Protein AF-A0A9D6QY71-F1 (afdb_monomer_lite)

pLDDT: mean 73.65, std 13.04, range [39.84, 90.12]

Secondary structure (DSSP, 8-state):
-B-TTT--B--HHHHHTSB-TTT--B-------------EEEEETTEEEEESSSSSS-HHHHHHHHHHHTSTT--------HHHHHHHHHHHHTS-HHHHHHHHHHTT-PPPPPP----HHHHHHHHHHHHHHHHHHHHHHHHHH--

Radius of gyration: 31.03 Å; chains: 1; bounding box: 100×36×60 Å

Foldseek 3Di:
DADPPPRDDDDPVCLVVQAHPVPGDGRDRPPPPPDPQQWDWDQDPVGIDIDSHLVPDDPVVSVVVVCCCPPPVPPDDDDDDPVRVVVVLVVLVPDDPVSSVVVCVVVVDPPPPPPPPPPPVVVVVVVVVVVVVVVVVVVVVVVVVVD

Structure (mmCIF, N/CA/C/O backbone):
data_AF-A0A9D6QY71-F1
#
_entry.id   AF-A0A9D6QY71-F1
#
loop_
_atom_site.group_PDB
_atom_site.id
_atom_site.type_symbol
_atom_site.label_atom_id
_atom_site.label_alt_id
_atom_site.label_comp_id
_atom_site.label_asym_id
_atom_site.label_entity_id
_atom_site.label_seq_id
_atom_site.pdbx_PDB_ins_code
_atom_site.Cartn_x
_atom_site.Cartn_y
_atom_site.Cartn_z
_atom_site.occupancy
_atom_site.B_iso_or_equiv
_atom_site.auth_seq_id
_atom_site.auth_comp_id
_atom_site.auth_asym_id
_atom_site.auth_atom_id
_atom_site.pdbx_PDB_model_num
ATOM 1 N N . MET A 1 1 ? 27.454 -1.884 -17.283 1.00 74.00 1 MET A N 1
ATOM 2 C CA . MET A 1 1 ? 27.398 -2.796 -16.106 1.00 74.00 1 MET A CA 1
ATOM 3 C C . MET A 1 1 ? 28.680 -3.626 -16.052 1.00 74.00 1 MET A C 1
ATOM 5 O O . MET A 1 1 ? 29.291 -3.769 -17.098 1.00 74.00 1 MET A O 1
ATOM 9 N N . LYS A 1 2 ? 29.141 -4.130 -14.896 1.00 84.19 2 LYS A N 1
ATOM 10 C CA . LYS A 1 2 ? 30.400 -4.908 -14.807 1.00 84.19 2 LYS A CA 1
ATOM 11 C C . LYS A 1 2 ? 30.132 -6.407 -14.702 1.00 84.19 2 LYS A C 1
ATOM 13 O O . LYS A 1 2 ? 29.236 -6.822 -13.969 1.00 84.19 2 LYS A O 1
ATOM 18 N N . CYS A 1 3 ? 30.924 -7.222 -15.392 1.00 83.00 3 CYS A N 1
ATOM 19 C CA . CYS A 1 3 ? 30.884 -8.671 -15.213 1.00 83.00 3 CYS A CA 1
ATOM 20 C C . CYS A 1 3 ? 31.420 -9.039 -13.820 1.00 83.00 3 CYS A C 1
ATOM 22 O O . CYS A 1 3 ? 32.546 -8.676 -13.484 1.00 83.00 3 CYS A O 1
ATOM 24 N N . ARG A 1 4 ? 30.655 -9.804 -13.031 1.00 82.62 4 ARG A N 1
ATOM 25 C CA . ARG A 1 4 ? 31.075 -10.255 -11.688 1.00 82.62 4 ARG A CA 1
ATOM 26 C C . ARG A 1 4 ? 32.294 -11.183 -11.703 1.00 82.62 4 ARG A C 1
ATOM 28 O O . ARG A 1 4 ? 32.973 -11.292 -10.695 1.00 82.62 4 ARG A O 1
ATOM 35 N N . ASN A 1 5 ? 32.558 -11.846 -12.831 1.00 86.44 5 ASN A N 1
ATOM 36 C CA . ASN A 1 5 ? 33.647 -12.813 -12.950 1.00 86.44 5 ASN A CA 1
ATOM 37 C C . ASN A 1 5 ? 34.962 -12.170 -13.416 1.00 86.44 5 ASN A C 1
ATOM 39 O O . ASN A 1 5 ? 35.997 -12.387 -12.806 1.00 86.44 5 ASN A O 1
ATOM 43 N N . CYS A 1 6 ? 34.936 -11.373 -14.491 1.00 90.00 6 CYS A N 1
ATOM 44 C CA . CYS A 1 6 ? 36.156 -10.778 -15.057 1.00 90.00 6 CYS A CA 1
ATOM 45 C C . CYS A 1 6 ? 36.340 -9.286 -14.744 1.00 90.00 6 CYS A C 1
ATOM 47 O O . CYS A 1 6 ? 37.319 -8.691 -15.184 1.00 90.00 6 CYS A O 1
ATOM 49 N N . GLY A 1 7 ? 35.387 -8.651 -14.054 1.00 86.31 7 GLY A N 1
ATOM 50 C CA . GLY A 1 7 ? 35.458 -7.242 -13.650 1.00 86.31 7 GLY A CA 1
ATOM 51 C C . GLY A 1 7 ? 35.355 -6.219 -14.789 1.00 86.31 7 GLY A C 1
ATOM 52 O O . GLY A 1 7 ? 35.312 -5.017 -14.520 1.00 86.31 7 GLY A O 1
ATOM 53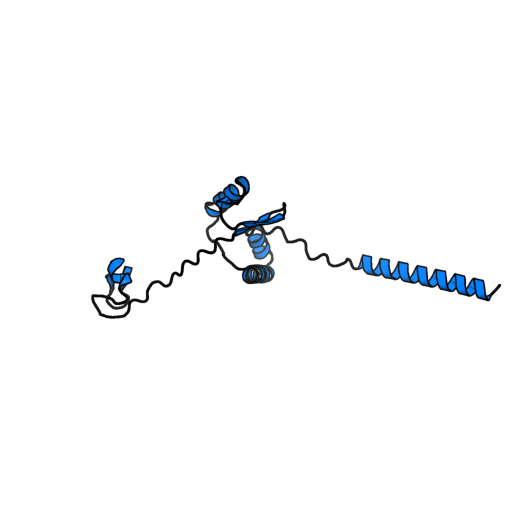 N N . ARG A 1 8 ? 35.288 -6.658 -16.054 1.00 87.31 8 ARG A N 1
ATOM 54 C CA . ARG A 1 8 ? 35.210 -5.767 -17.219 1.00 87.31 8 ARG A CA 1
ATOM 55 C C . ARG A 1 8 ? 33.840 -5.113 -17.346 1.00 87.31 8 ARG A C 1
ATOM 57 O O . ARG A 1 8 ? 32.813 -5.712 -17.016 1.00 87.31 8 ARG A O 1
ATOM 64 N N . ASN A 1 9 ? 33.842 -3.882 -17.850 1.00 88.06 9 ASN A N 1
ATOM 65 C CA . ASN A 1 9 ? 32.623 -3.184 -18.233 1.00 88.06 9 ASN A CA 1
ATOM 66 C C . ASN A 1 9 ? 32.035 -3.847 -19.484 1.00 88.06 9 ASN A C 1
ATOM 68 O O . ASN A 1 9 ? 32.752 -4.088 -20.445 1.00 88.06 9 ASN A O 1
ATOM 72 N N . LEU A 1 10 ? 30.739 -4.127 -19.437 1.00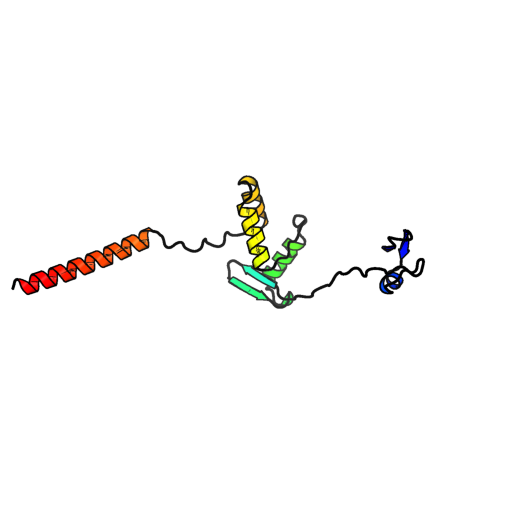 84.38 10 LEU A N 1
ATOM 73 C CA . LEU A 1 10 ? 29.928 -4.631 -20.535 1.00 84.38 10 LEU A CA 1
ATOM 74 C C . LEU A 1 10 ? 28.993 -3.521 -21.005 1.00 84.38 10 LEU A C 1
ATOM 76 O O . LEU A 1 10 ? 28.368 -2.830 -20.176 1.00 84.38 10 LEU A O 1
ATOM 80 N N . THR A 1 11 ? 28.880 -3.389 -22.322 1.00 84.38 11 THR A N 1
ATOM 81 C CA . THR A 1 11 ? 27.832 -2.595 -22.963 1.00 84.38 11 THR A CA 1
ATOM 82 C C . THR A 1 11 ? 26.469 -3.276 -22.794 1.00 84.38 11 THR A C 1
ATOM 84 O O . THR A 1 11 ? 26.372 -4.462 -22.473 1.00 84.38 11 THR A O 1
ATOM 87 N N . SER A 1 12 ? 25.385 -2.522 -22.980 1.00 75.19 12 SER A N 1
ATOM 88 C CA . SER A 1 12 ? 24.015 -3.051 -22.909 1.00 75.19 12 SER A CA 1
ATOM 89 C C . SER A 1 12 ? 23.752 -4.147 -23.948 1.00 75.19 12 SER A C 1
ATOM 91 O O . SER A 1 12 ? 23.061 -5.114 -23.641 1.00 75.19 12 SER A O 1
ATOM 93 N N . ALA A 1 13 ? 24.345 -4.030 -25.139 1.00 77.44 13 ALA A N 1
ATOM 94 C CA . ALA A 1 13 ? 24.244 -5.029 -26.200 1.00 77.44 13 ALA A CA 1
ATOM 95 C C . ALA A 1 13 ? 24.957 -6.342 -25.828 1.00 77.44 13 ALA A C 1
ATOM 97 O O . ALA A 1 13 ? 24.392 -7.421 -25.984 1.00 77.44 13 ALA A O 1
ATOM 98 N N . GLU A 1 14 ? 26.166 -6.266 -25.264 1.00 78.44 14 GLU A N 1
ATOM 99 C CA . GLU A 1 14 ? 26.923 -7.449 -24.822 1.00 78.44 14 GLU A CA 1
ATOM 100 C C . GLU A 1 14 ? 26.277 -8.134 -23.612 1.00 78.44 14 GLU A C 1
ATOM 102 O O . GLU A 1 14 ? 26.320 -9.356 -23.488 1.00 78.44 14 GLU A O 1
ATOM 107 N N . ALA A 1 15 ? 25.643 -7.358 -22.730 1.00 72.69 15 ALA A N 1
ATOM 108 C CA . ALA A 1 15 ? 24.910 -7.892 -21.589 1.00 72.69 15 ALA A CA 1
ATOM 109 C C . ALA A 1 15 ? 23.641 -8.664 -21.990 1.00 72.69 15 ALA A C 1
ATOM 111 O O . ALA A 1 15 ? 23.241 -9.584 -21.279 1.00 72.69 15 ALA A O 1
ATOM 112 N N . ALA A 1 16 ? 23.033 -8.324 -23.131 1.00 72.75 16 ALA A N 1
ATOM 113 C CA . ALA A 1 16 ? 21.861 -9.018 -23.663 1.00 72.75 16 ALA A CA 1
ATOM 114 C C . ALA A 1 16 ? 22.199 -10.389 -24.279 1.00 72.75 16 ALA A C 1
ATOM 116 O O . ALA A 1 16 ? 21.323 -11.242 -24.393 1.00 72.75 16 ALA A O 1
ATOM 117 N N . GLY A 1 17 ? 23.466 -10.633 -24.636 1.00 75.12 17 GLY A N 1
ATOM 118 C CA . GLY A 1 17 ? 23.919 -11.865 -25.293 1.00 75.12 17 GLY A CA 1
ATOM 119 C C . GLY A 1 17 ? 23.971 -13.111 -24.399 1.00 75.12 17 GLY A C 1
ATOM 120 O O . GLY A 1 17 ? 24.467 -14.149 -24.836 1.00 75.12 17 GLY A O 1
ATOM 121 N N . GLY A 1 18 ? 23.527 -13.023 -23.137 1.00 76.56 18 GLY A N 1
ATOM 122 C CA . GLY A 1 18 ? 23.441 -14.145 -22.190 1.00 76.56 18 GLY A CA 1
ATOM 123 C C . GLY A 1 18 ? 24.783 -14.760 -21.766 1.00 76.56 18 GLY A C 1
ATOM 124 O O . GLY A 1 18 ? 24.824 -15.561 -20.837 1.00 76.56 18 GLY A O 1
ATOM 125 N N . ARG A 1 19 ? 25.902 -14.388 -22.398 1.00 87.44 19 ARG A N 1
ATOM 126 C CA . ARG A 1 19 ? 27.271 -14.786 -22.049 1.00 87.44 19 ARG A CA 1
ATOM 127 C C . ARG A 1 19 ? 28.225 -13.610 -22.192 1.00 87.44 19 ARG A C 1
ATOM 129 O O . ARG A 1 19 ? 28.107 -12.799 -23.101 1.00 87.44 19 ARG A O 1
ATOM 136 N N . CYS A 1 20 ? 29.203 -13.543 -21.298 1.00 85.62 20 CYS A N 1
ATOM 137 C CA . CYS A 1 20 ? 30.229 -12.515 -21.330 1.00 85.62 20 CYS A CA 1
ATOM 138 C C . CYS A 1 20 ? 31.201 -12.784 -22.491 1.00 85.62 20 CYS A C 1
ATOM 140 O O . CYS A 1 20 ? 31.869 -13.823 -22.464 1.00 85.62 20 CYS A O 1
ATOM 142 N N . PRO A 1 21 ? 31.373 -11.855 -23.450 1.00 86.19 21 PRO A N 1
ATOM 143 C CA . PRO A 1 21 ? 32.272 -12.045 -24.592 1.00 86.19 21 PRO A CA 1
ATOM 144 C C . PRO A 1 21 ? 33.749 -12.145 -24.184 1.00 86.19 21 PRO A C 1
ATOM 146 O O . PRO A 1 21 ? 34.575 -12.631 -24.946 1.00 86.19 21 PRO A O 1
ATOM 149 N N . HIS A 1 22 ? 34.096 -11.716 -22.966 1.00 84.94 22 HIS A N 1
ATOM 150 C CA . HIS A 1 22 ? 35.480 -11.698 -22.489 1.00 84.94 22 HIS A CA 1
ATOM 151 C C . HIS A 1 22 ? 35.891 -12.916 -21.660 1.00 84.94 22 HIS A C 1
ATOM 153 O O . HIS A 1 22 ? 37.080 -13.190 -21.550 1.00 84.94 22 HIS A O 1
ATOM 159 N N . CYS A 1 23 ? 34.951 -13.612 -21.017 1.00 89.06 23 CYS A N 1
ATOM 160 C CA . CYS A 1 23 ? 35.282 -14.757 -20.154 1.00 89.06 23 CYS A CA 1
ATOM 161 C C . CYS A 1 23 ? 34.369 -15.972 -20.352 1.00 89.06 23 CYS A C 1
ATOM 163 O O . CYS A 1 23 ? 34.496 -16.950 -19.622 1.00 89.06 23 CYS A O 1
ATOM 165 N N . GLY A 1 24 ? 33.420 -15.906 -21.289 1.00 85.06 24 GLY A N 1
ATOM 166 C CA . GLY A 1 24 ? 32.560 -17.021 -21.691 1.00 85.06 24 GLY A CA 1
ATOM 167 C C . GLY A 1 24 ? 31.486 -17.440 -20.682 1.00 85.06 24 GLY A C 1
ATOM 168 O O . GLY A 1 24 ? 30.618 -18.240 -21.027 1.00 85.06 24 GLY A O 1
ATOM 169 N N . ARG A 1 25 ? 31.494 -16.909 -19.452 1.00 84.25 25 ARG A N 1
ATOM 170 C CA . ARG A 1 25 ? 30.473 -17.232 -18.443 1.00 84.25 25 ARG A CA 1
ATOM 171 C C . ARG A 1 25 ? 29.102 -16.685 -18.813 1.00 84.25 25 ARG A C 1
ATOM 173 O O . ARG A 1 25 ? 29.003 -15.592 -19.369 1.00 84.25 25 ARG A O 1
ATOM 180 N N . ALA A 1 26 ? 28.063 -17.423 -18.425 1.00 82.94 26 ALA A N 1
ATOM 181 C CA . ALA A 1 26 ? 26.684 -16.967 -18.507 1.00 82.94 26 ALA A CA 1
ATOM 182 C C . ALA A 1 26 ? 26.508 -15.651 -17.734 1.00 82.94 26 ALA A C 1
ATOM 184 O O . ALA A 1 26 ? 26.955 -15.516 -16.592 1.00 82.94 26 ALA A O 1
ATOM 185 N N . LEU A 1 27 ? 25.905 -14.670 -18.396 1.00 77.56 27 LEU A N 1
ATOM 186 C CA . LEU A 1 27 ? 25.402 -13.458 -17.776 1.00 77.56 27 LEU A CA 1
ATOM 187 C C . LEU A 1 27 ? 23.945 -13.738 -17.446 1.00 77.56 27 LEU A C 1
ATOM 189 O O . LEU A 1 27 ? 23.136 -13.923 -18.350 1.00 77.56 27 LEU A O 1
ATOM 193 N N . GLU A 1 28 ? 23.630 -13.798 -16.156 1.00 68.88 28 GLU A N 1
ATOM 194 C CA . GLU A 1 28 ? 22.243 -13.807 -15.706 1.00 68.88 28 GLU A CA 1
ATOM 195 C C . GLU A 1 28 ? 21.601 -12.513 -16.231 1.00 68.88 28 GLU A C 1
ATOM 197 O O . GLU A 1 28 ? 22.076 -11.425 -15.870 1.00 68.88 28 GLU A O 1
ATOM 202 N N . PRO A 1 29 ? 20.595 -12.583 -17.124 1.00 63.31 29 PRO A N 1
ATOM 203 C CA . PRO A 1 29 ? 19.870 -11.388 -17.513 1.00 63.31 29 PRO A CA 1
ATOM 204 C C . PRO A 1 29 ? 19.314 -10.768 -16.234 1.00 63.31 29 PRO A C 1
ATOM 206 O O . PRO A 1 29 ? 18.846 -11.483 -15.349 1.00 63.31 29 PRO A O 1
ATOM 209 N N . ALA A 1 30 ? 19.389 -9.443 -16.112 1.00 58.38 30 ALA A N 1
ATOM 210 C CA . ALA A 1 30 ? 18.720 -8.748 -15.025 1.00 58.38 30 ALA A CA 1
ATOM 211 C C . ALA A 1 30 ? 17.225 -9.072 -15.140 1.00 58.38 30 ALA A C 1
ATOM 213 O O . ALA A 1 30 ? 16.524 -8.514 -15.981 1.00 58.38 30 ALA A O 1
ATOM 214 N N . SER A 1 31 ? 16.760 -10.033 -14.348 1.00 53.09 31 SER A N 1
ATOM 215 C CA . SER A 1 31 ? 15.383 -10.503 -14.297 1.00 53.09 31 SER A CA 1
ATOM 216 C C . SER A 1 31 ? 14.528 -9.450 -13.597 1.00 53.09 31 SER A C 1
ATOM 218 O O . SER A 1 31 ? 14.048 -9.640 -12.486 1.00 53.09 31 SER A O 1
ATOM 220 N N . GLY A 1 32 ? 14.389 -8.294 -14.240 1.00 49.00 32 GLY A N 1
ATOM 221 C CA . GLY A 1 32 ? 13.346 -7.323 -13.971 1.00 49.00 32 GLY A CA 1
ATOM 222 C C . GLY A 1 32 ? 12.200 -7.607 -14.928 1.00 49.00 32 GLY A C 1
ATOM 223 O O . GLY A 1 32 ? 12.128 -7.019 -16.004 1.00 49.00 32 GLY A O 1
ATOM 224 N N . SER A 1 33 ? 11.317 -8.538 -14.574 1.00 39.84 33 SER A N 1
ATOM 225 C CA . SER A 1 33 ? 10.044 -8.675 -15.278 1.00 39.84 33 SER A CA 1
ATOM 226 C C . SER A 1 33 ? 9.209 -7.425 -14.993 1.00 39.84 33 SER A C 1
ATOM 228 O O . SER A 1 33 ? 8.687 -7.263 -13.891 1.00 39.84 33 SER A O 1
ATOM 230 N N . VAL A 1 34 ? 9.087 -6.524 -15.969 1.00 50.25 34 VAL A N 1
ATOM 231 C CA . VAL A 1 34 ? 8.119 -5.423 -15.903 1.00 50.25 34 VAL A CA 1
ATOM 232 C C . VAL A 1 34 ? 6.743 -6.011 -16.202 1.00 50.25 34 VAL A C 1
ATOM 234 O O . VAL A 1 34 ? 6.350 -6.151 -17.359 1.00 50.25 34 VAL A O 1
ATOM 237 N N . LEU A 1 35 ? 6.013 -6.391 -15.155 1.00 40.59 35 LEU A N 1
ATOM 238 C CA . LEU A 1 35 ? 4.604 -6.744 -15.273 1.00 40.59 35 LEU A CA 1
ATOM 239 C C . LEU A 1 35 ? 3.808 -5.437 -15.424 1.00 40.59 35 LEU A C 1
ATOM 241 O O . LEU A 1 35 ? 3.651 -4.680 -14.467 1.00 40.59 35 LEU A O 1
ATOM 245 N N . LYS A 1 36 ? 3.340 -5.130 -16.639 1.00 40.81 36 LYS A N 1
ATOM 246 C CA . LYS A 1 36 ? 2.405 -4.018 -16.873 1.00 40.81 36 LYS A CA 1
ATOM 247 C C . LYS A 1 36 ? 1.004 -4.442 -16.429 1.00 40.81 36 LYS A C 1
ATOM 249 O O . LYS A 1 36 ? 0.204 -4.886 -17.245 1.00 40.81 36 LYS A O 1
ATOM 254 N N . THR A 1 37 ? 0.705 -4.299 -15.144 1.00 50.66 37 THR A N 1
ATOM 255 C CA . THR A 1 37 ? -0.658 -4.472 -14.622 1.00 50.66 37 THR A CA 1
ATOM 256 C C . THR A 1 37 ? -1.319 -3.095 -14.552 1.00 50.66 37 THR A C 1
ATOM 258 O O . THR A 1 37 ? -0.970 -2.286 -13.700 1.00 50.66 37 THR A O 1
ATOM 261 N N . LEU A 1 38 ? -2.222 -2.788 -15.490 1.00 53.00 38 LEU A N 1
ATOM 262 C CA . LEU A 1 38 ? -2.810 -1.448 -15.674 1.00 53.00 38 LEU A CA 1
ATOM 263 C C . LEU A 1 38 ? -4.049 -1.162 -14.799 1.00 53.00 38 LEU A C 1
ATOM 265 O O . LEU A 1 38 ? -4.698 -0.140 -14.983 1.00 53.00 38 L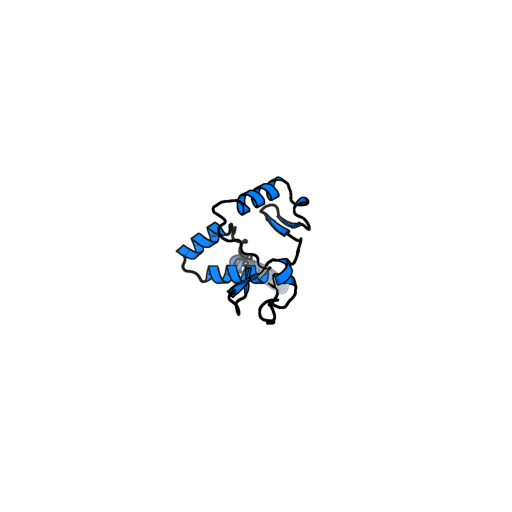EU A O 1
ATOM 269 N N . SER A 1 39 ? -4.393 -2.021 -13.837 1.00 56.66 39 SER A N 1
ATOM 270 C CA . SER A 1 39 ? -5.545 -1.780 -12.961 1.00 56.66 39 SER A CA 1
ATOM 271 C C . SER A 1 39 ? -5.143 -1.043 -11.680 1.00 56.66 39 SER A C 1
ATOM 273 O O . SER A 1 39 ? -4.491 -1.623 -10.809 1.00 56.66 39 SER A O 1
ATOM 275 N N . VAL A 1 40 ? -5.565 0.213 -11.540 1.00 63.81 40 VAL A N 1
ATOM 276 C CA . VAL A 1 40 ? -5.390 1.027 -10.329 1.00 63.81 40 VAL A CA 1
ATOM 277 C C . VAL A 1 40 ? -6.728 1.108 -9.603 1.00 63.81 40 VAL A C 1
ATOM 279 O O . VAL A 1 40 ? -7.692 1.671 -10.116 1.00 63.81 40 VAL A O 1
ATOM 282 N N . ARG A 1 41 ? -6.799 0.557 -8.391 1.00 62.59 41 ARG A N 1
ATOM 283 C CA . ARG A 1 41 ? -7.962 0.723 -7.513 1.00 62.59 41 ARG A CA 1
ATOM 284 C C . ARG A 1 41 ? -7.756 1.943 -6.627 1.00 62.59 41 ARG A C 1
ATOM 286 O O . ARG A 1 41 ? -6.760 2.018 -5.910 1.00 62.59 41 ARG A O 1
ATOM 293 N N . VAL A 1 42 ? -8.695 2.882 -6.671 1.00 65.56 42 VAL A N 1
ATOM 294 C CA . VAL A 1 42 ? -8.688 4.073 -5.817 1.00 65.56 42 VAL A CA 1
ATOM 295 C C . VAL A 1 42 ? -9.879 3.996 -4.872 1.00 65.56 42 VAL A C 1
ATOM 297 O O . VAL A 1 42 ? -11.028 4.065 -5.305 1.00 65.56 42 VAL A O 1
ATOM 300 N N . ALA A 1 43 ? -9.584 3.883 -3.578 1.00 63.47 43 ALA A N 1
ATOM 301 C CA . ALA A 1 43 ? -10.566 4.020 -2.514 1.00 63.47 43 ALA A CA 1
ATOM 302 C C . ALA A 1 43 ? -10.549 5.469 -2.005 1.00 63.47 43 ALA A C 1
ATOM 304 O O . ALA A 1 43 ? -9.533 5.937 -1.490 1.00 63.47 43 ALA A O 1
ATOM 305 N N . SER A 1 44 ? -11.664 6.178 -2.176 1.00 66.88 44 SER A N 1
ATOM 306 C CA . SER A 1 44 ? -11.900 7.538 -1.675 1.00 66.88 44 SER A CA 1
ATOM 307 C C . SER A 1 44 ? -13.120 7.550 -0.747 1.00 66.88 44 SER A C 1
ATOM 309 O O . SER A 1 44 ? -13.879 6.583 -0.691 1.00 66.88 44 SER A O 1
ATOM 311 N N . ALA A 1 45 ? -13.354 8.666 -0.052 1.00 56.06 45 ALA A N 1
ATOM 312 C CA . ALA A 1 45 ? -14.572 8.887 0.732 1.00 56.06 45 ALA A CA 1
ATOM 313 C C . ALA A 1 45 ? -15.856 8.781 -0.121 1.00 56.06 45 ALA A C 1
ATOM 315 O O . ALA A 1 45 ? -16.909 8.412 0.388 1.00 56.06 45 ALA A O 1
ATOM 316 N N . GLU A 1 46 ? -15.755 9.061 -1.423 1.00 60.78 46 GLU A N 1
ATOM 317 C CA . GLU A 1 46 ? -16.856 8.998 -2.397 1.00 60.78 46 GLU A CA 1
ATOM 318 C C . GLU A 1 46 ? -17.086 7.591 -2.977 1.00 60.78 46 GLU A C 1
ATOM 320 O O . GLU A 1 46 ? -18.040 7.379 -3.727 1.00 60.78 46 GLU A O 1
ATOM 325 N N . GLY A 1 47 ? -16.227 6.621 -2.644 1.00 64.00 47 GLY A N 1
ATOM 326 C CA . GLY A 1 47 ? -16.380 5.230 -3.058 1.00 64.00 47 GLY A CA 1
ATOM 327 C C . GLY A 1 47 ? -15.082 4.553 -3.490 1.00 64.00 47 GLY A C 1
ATOM 328 O O . GLY A 1 47 ? -14.008 5.152 -3.544 1.00 64.00 47 GLY A O 1
ATOM 329 N N . ASP A 1 48 ? -15.212 3.270 -3.807 1.00 71.56 48 ASP A N 1
ATOM 330 C CA . ASP A 1 48 ? -14.127 2.381 -4.209 1.00 71.56 48 ASP A CA 1
ATOM 331 C C . ASP A 1 48 ? -14.306 1.999 -5.681 1.00 71.56 48 ASP A C 1
ATOM 333 O O . ASP A 1 48 ? -15.314 1.388 -6.048 1.00 71.56 48 ASP A O 1
ATOM 337 N N . ARG A 1 49 ? -13.378 2.425 -6.544 1.00 73.31 49 ARG A N 1
ATOM 338 C CA . ARG A 1 49 ? -13.460 2.193 -7.995 1.00 73.31 49 ARG A CA 1
ATOM 339 C C . ARG A 1 49 ? -12.151 1.647 -8.547 1.00 73.31 49 ARG A C 1
ATOM 341 O O . ARG A 1 49 ? -11.064 2.044 -8.125 1.00 73.31 49 ARG A O 1
ATOM 348 N N . VAL A 1 50 ? -12.278 0.753 -9.523 1.00 76.50 50 VAL A N 1
ATOM 349 C CA . VAL A 1 50 ? -11.162 0.183 -10.283 1.00 76.50 50 VAL A CA 1
ATOM 350 C C . VAL A 1 50 ? -11.068 0.907 -11.621 1.00 76.50 50 VAL A C 1
ATOM 352 O O . VAL A 1 50 ? -12.060 0.995 -12.337 1.00 76.50 50 VAL A O 1
ATOM 355 N N . TYR A 1 51 ? -9.884 1.419 -11.938 1.00 77.38 51 TYR A N 1
ATOM 356 C CA . TYR A 1 51 ? -9.569 2.073 -13.206 1.00 77.38 51 TYR A CA 1
ATOM 357 C C . TYR A 1 51 ? -8.579 1.206 -13.976 1.00 77.38 51 TYR A C 1
ATOM 359 O O . TYR A 1 51 ? -7.628 0.696 -13.380 1.00 77.38 51 TYR A O 1
ATOM 367 N N . HIS A 1 52 ? -8.786 1.032 -15.278 1.00 73.75 52 HIS A N 1
ATOM 368 C CA . HIS A 1 52 ? -7.943 0.195 -16.139 1.00 73.75 52 HIS A CA 1
ATOM 369 C C . HIS A 1 52 ? -6.848 0.993 -16.856 1.00 73.75 52 HIS A C 1
ATOM 371 O O . HIS A 1 52 ? -6.027 0.422 -17.573 1.00 73.75 52 HIS A O 1
ATOM 377 N N . SER A 1 53 ? -6.813 2.309 -16.647 1.00 72.12 53 SER A N 1
ATOM 378 C CA . SER A 1 53 ? -5.746 3.196 -17.089 1.00 72.12 53 SER A CA 1
ATOM 379 C C . SER A 1 53 ? -5.673 4.440 -16.196 1.00 72.12 53 SER A C 1
ATOM 381 O O . SER A 1 53 ? -6.626 4.789 -15.499 1.00 72.12 53 SER A O 1
ATOM 383 N N . LEU A 1 54 ? -4.532 5.137 -16.208 1.00 71.81 54 LEU A N 1
ATOM 384 C CA . LEU A 1 54 ? -4.383 6.403 -15.475 1.00 71.81 54 LEU A CA 1
ATOM 385 C C . LEU A 1 54 ? -5.246 7.529 -16.065 1.00 71.81 54 LEU A C 1
ATOM 387 O O . LEU A 1 54 ? -5.556 8.487 -15.356 1.00 71.81 54 LEU A O 1
ATOM 391 N N . ASP A 1 55 ? -5.623 7.431 -17.340 1.00 78.38 55 ASP A N 1
ATOM 392 C CA . ASP A 1 55 ? -6.417 8.447 -18.035 1.00 78.38 55 ASP A CA 1
ATOM 393 C C . ASP A 1 55 ? -7.905 8.382 -17.682 1.00 78.38 55 ASP A C 1
ATOM 395 O O . ASP A 1 55 ? -8.569 9.419 -17.678 1.00 78.38 55 ASP A O 1
ATOM 399 N N . GLU A 1 56 ? -8.397 7.203 -17.289 1.00 79.75 56 GLU A N 1
ATOM 400 C CA . GLU A 1 56 ? -9.747 7.004 -16.744 1.00 79.75 56 GLU A CA 1
ATOM 401 C C . GLU A 1 56 ? -9.929 7.620 -15.346 1.00 79.75 56 GLU A C 1
ATOM 403 O O . GLU A 1 56 ? -11.059 7.825 -14.899 1.00 79.75 56 GLU A O 1
ATOM 408 N N . ILE A 1 57 ? -8.834 7.929 -14.640 1.00 81.38 57 ILE A N 1
ATOM 409 C CA . ILE A 1 57 ? -8.896 8.512 -13.299 1.00 81.38 57 ILE A CA 1
ATOM 410 C C . ILE A 1 57 ? -9.328 9.989 -13.400 1.00 81.38 57 ILE A C 1
ATOM 412 O O . ILE A 1 57 ? -8.712 10.764 -14.155 1.00 81.38 57 ILE A O 1
ATOM 416 N N . PRO A 1 58 ? -10.321 10.426 -12.591 1.00 85.06 58 PRO A N 1
ATOM 417 C CA . PRO A 1 58 ? -10.742 11.820 -12.529 1.00 85.06 58 PRO A CA 1
ATOM 418 C C . PRO A 1 58 ? -9.548 12.773 -12.370 1.00 85.06 58 PRO A C 1
ATOM 420 O O . PRO A 1 58 ? -8.604 12.459 -11.635 1.00 85.06 58 PRO A O 1
ATOM 423 N N . PRO A 1 59 ? -9.552 13.931 -13.053 1.00 84.44 59 PRO A N 1
ATOM 424 C CA . PRO A 1 59 ? -8.391 14.817 -13.123 1.00 84.44 59 PRO A CA 1
ATOM 425 C C . PRO A 1 59 ? -7.900 15.254 -11.737 1.00 84.44 59 PRO A C 1
ATOM 427 O O . PRO A 1 59 ? -6.696 15.230 -11.486 1.00 84.44 59 PRO A O 1
ATOM 430 N N . GLU A 1 60 ? -8.815 15.541 -10.808 1.00 83.19 60 GLU A N 1
ATOM 431 C CA . GLU A 1 60 ? -8.470 15.914 -9.431 1.00 83.19 60 GLU A CA 1
ATOM 432 C C . GLU A 1 60 ? -7.769 14.783 -8.668 1.00 83.19 60 GLU A C 1
ATOM 434 O O . GLU A 1 60 ? -6.735 14.987 -8.030 1.00 83.19 60 GLU A O 1
ATOM 439 N N . THR A 1 61 ? -8.298 13.560 -8.753 1.00 80.25 61 THR A N 1
ATOM 440 C CA . THR A 1 61 ? -7.717 12.372 -8.113 1.00 80.25 61 THR A CA 1
ATOM 441 C C . THR A 1 61 ? -6.343 12.057 -8.696 1.00 80.25 61 THR A C 1
ATOM 443 O O . THR A 1 61 ? -5.394 11.788 -7.959 1.00 80.25 61 THR A O 1
ATOM 446 N N . ARG A 1 62 ? -6.204 12.155 -10.020 1.00 82.69 62 ARG A N 1
ATOM 447 C CA . ARG A 1 62 ? -4.935 11.962 -10.730 1.00 82.69 62 ARG A CA 1
ATOM 448 C C . ARG A 1 62 ? -3.896 13.010 -10.338 1.00 82.69 62 ARG A C 1
ATOM 450 O O . ARG A 1 62 ? -2.727 12.661 -10.177 1.00 82.69 62 ARG A O 1
ATOM 457 N N . GLN A 1 63 ? -4.300 14.265 -10.144 1.00 82.38 63 GLN A N 1
ATOM 458 C CA . GLN A 1 63 ? -3.415 15.318 -9.647 1.00 82.38 63 GLN A CA 1
ATOM 459 C C . GLN A 1 63 ? -2.943 15.025 -8.219 1.00 82.38 63 GLN A C 1
ATOM 461 O O . GLN A 1 63 ? -1.744 15.105 -7.966 1.00 82.38 63 GLN A O 1
ATOM 466 N N . LYS A 1 64 ? -3.841 14.601 -7.319 1.00 78.31 64 LYS A N 1
ATOM 467 C CA . LYS A 1 64 ? -3.481 14.190 -5.949 1.00 78.31 64 LYS A CA 1
ATOM 468 C C . LYS A 1 64 ? -2.507 13.010 -5.938 1.00 78.31 64 LYS A C 1
ATOM 470 O O . LYS A 1 64 ? -1.520 13.052 -5.213 1.00 78.31 64 LYS A O 1
ATOM 475 N N . LEU A 1 65 ? -2.727 11.999 -6.784 1.00 77.19 65 LEU A N 1
ATOM 476 C CA . LEU A 1 65 ? -1.796 10.877 -6.954 1.00 77.19 65 LEU A CA 1
ATOM 477 C C . LEU A 1 65 ? -0.428 11.344 -7.457 1.00 77.19 65 LEU A C 1
ATOM 479 O O . LEU A 1 65 ? 0.589 10.969 -6.886 1.00 77.19 65 LEU A O 1
ATOM 483 N N . ARG A 1 66 ? -0.385 12.192 -8.492 1.00 80.62 66 ARG A N 1
ATOM 484 C CA . ARG A 1 66 ? 0.880 12.755 -8.988 1.00 80.62 66 ARG A CA 1
ATOM 485 C C . ARG A 1 66 ? 1.588 13.581 -7.923 1.00 80.62 66 ARG A C 1
ATOM 487 O O . ARG A 1 66 ? 2.802 13.486 -7.818 1.00 80.62 66 ARG A O 1
ATOM 494 N N . GLN A 1 67 ? 0.861 14.377 -7.150 1.00 79.12 67 GLN A N 1
ATOM 495 C CA . GLN A 1 67 ? 1.439 15.189 -6.087 1.00 79.12 67 GLN A CA 1
ATOM 496 C C . GLN A 1 67 ? 1.978 14.320 -4.949 1.00 79.12 67 GLN A C 1
ATOM 498 O O . GLN A 1 67 ? 3.074 14.578 -4.473 1.00 79.12 67 GLN A O 1
ATOM 503 N N . ALA A 1 68 ? 1.257 13.266 -4.561 1.00 72.44 68 ALA A N 1
ATOM 504 C CA . ALA A 1 68 ? 1.712 12.320 -3.548 1.00 72.44 68 ALA A CA 1
ATOM 505 C C . ALA A 1 68 ? 2.954 11.543 -4.009 1.00 72.44 68 ALA A C 1
ATOM 507 O O . ALA A 1 68 ? 3.907 11.421 -3.253 1.00 72.44 68 ALA A O 1
ATOM 508 N N . LEU A 1 69 ? 2.975 11.068 -5.259 1.00 75.44 69 LEU A N 1
ATOM 509 C CA . LEU A 1 69 ? 4.095 10.298 -5.814 1.00 75.44 69 LEU A CA 1
ATOM 510 C C . LEU A 1 69 ? 5.340 11.145 -6.107 1.00 75.44 69 LEU A C 1
ATOM 512 O O . LEU A 1 69 ? 6.446 10.624 -6.047 1.00 75.44 69 LEU A O 1
ATOM 516 N N . ASN A 1 70 ? 5.169 12.428 -6.438 1.00 73.56 70 ASN A N 1
ATOM 517 C CA . ASN A 1 70 ? 6.278 13.361 -6.662 1.00 73.56 70 ASN A CA 1
ATOM 518 C C . ASN A 1 70 ? 6.608 14.197 -5.415 1.00 73.56 70 ASN A C 1
ATOM 520 O O . ASN A 1 70 ? 7.426 15.113 -5.500 1.00 73.56 70 ASN A O 1
ATOM 524 N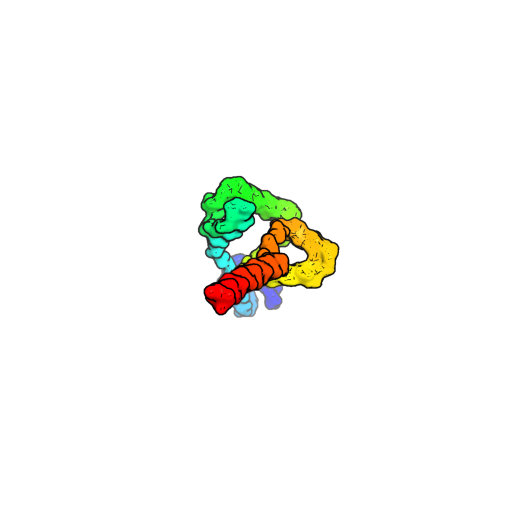 N . SER A 1 71 ? 5.958 13.932 -4.276 1.00 68.75 71 SER A N 1
ATOM 525 C CA . SER A 1 71 ? 6.281 14.625 -3.034 1.00 68.75 71 SER A CA 1
ATOM 526 C C . SER A 1 71 ? 7.667 14.178 -2.565 1.00 68.75 71 SER A C 1
ATOM 528 O O . SER A 1 71 ? 7.928 12.975 -2.536 1.00 68.75 71 SER A O 1
ATOM 530 N N . PRO A 1 72 ? 8.546 15.098 -2.136 1.00 65.44 72 PRO A N 1
ATOM 531 C CA . PRO A 1 72 ? 9.824 14.735 -1.522 1.00 65.44 72 PRO A CA 1
ATOM 532 C C . PRO A 1 72 ? 9.661 13.895 -0.242 1.00 65.44 72 PRO A C 1
ATOM 534 O O . PRO A 1 72 ? 10.615 13.269 0.204 1.00 65.44 72 PRO A O 1
ATOM 537 N N . GLU A 1 73 ? 8.458 13.853 0.337 1.00 64.81 73 GLU A N 1
ATOM 538 C CA . GLU A 1 73 ? 8.113 13.012 1.490 1.00 64.81 73 GLU A CA 1
ATOM 539 C C . GLU A 1 73 ? 7.822 11.549 1.111 1.00 64.81 73 GLU A C 1
ATOM 541 O O . GLU A 1 73 ? 7.828 10.670 1.975 1.00 64.81 73 GLU A O 1
ATOM 546 N N . ALA A 1 74 ? 7.577 11.256 -0.170 1.00 62.12 74 ALA A N 1
ATOM 547 C CA . ALA A 1 74 ? 7.348 9.903 -0.666 1.00 62.12 74 ALA A CA 1
ATOM 548 C C . ALA A 1 74 ? 8.682 9.193 -0.946 1.00 62.12 74 ALA A C 1
ATOM 550 O O . ALA A 1 74 ? 9.002 8.837 -2.077 1.00 62.12 74 ALA A O 1
ATOM 551 N N . GLU A 1 75 ? 9.471 8.976 0.106 1.00 61.00 75 GLU A N 1
ATOM 552 C CA . GLU A 1 75 ? 10.765 8.286 0.016 1.00 61.00 75 GLU A CA 1
ATOM 553 C C . GLU A 1 75 ? 10.602 6.792 -0.332 1.00 61.00 75 GLU A C 1
ATOM 555 O O . GLU A 1 75 ? 11.500 6.167 -0.894 1.00 61.00 75 GLU A O 1
ATOM 560 N N . THR A 1 76 ? 9.453 6.183 -0.015 1.00 70.75 76 THR A N 1
ATOM 561 C CA . THR A 1 76 ? 9.200 4.752 -0.252 1.00 70.75 76 THR A CA 1
ATOM 562 C C . THR A 1 76 ? 7.763 4.490 -0.694 1.00 70.75 76 THR A C 1
ATOM 564 O O . THR A 1 76 ? 6.810 4.819 0.009 1.00 70.75 76 THR A O 1
ATOM 567 N N . ILE A 1 77 ? 7.614 3.822 -1.843 1.00 73.12 77 ILE A N 1
ATOM 568 C CA . ILE A 1 77 ? 6.330 3.351 -2.377 1.00 73.12 77 ILE A CA 1
ATOM 569 C C . ILE A 1 77 ? 6.226 1.844 -2.132 1.00 73.12 77 ILE A C 1
ATOM 571 O O . ILE A 1 77 ? 7.083 1.078 -2.572 1.00 73.12 77 ILE A O 1
ATOM 575 N N . ILE A 1 78 ? 5.159 1.412 -1.456 1.00 75.25 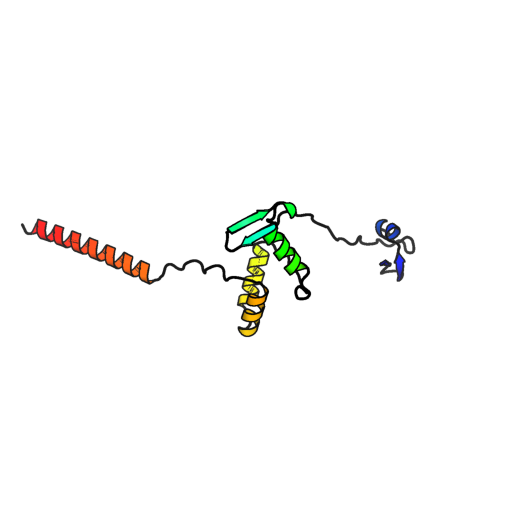78 ILE A N 1
ATOM 576 C CA . ILE A 1 78 ? 4.876 -0.007 -1.210 1.00 75.25 78 ILE A CA 1
ATOM 577 C C . ILE A 1 78 ? 3.737 -0.449 -2.130 1.00 75.25 78 ILE A C 1
ATOM 579 O O . ILE A 1 78 ? 2.634 0.089 -2.060 1.00 75.25 78 ILE A O 1
ATOM 583 N N . ILE A 1 79 ? 3.999 -1.449 -2.974 1.00 78.75 79 ILE A N 1
ATOM 584 C CA . ILE A 1 79 ? 3.001 -2.074 -3.850 1.00 78.75 79 ILE A CA 1
ATOM 585 C C . ILE A 1 79 ? 2.678 -3.455 -3.281 1.00 78.75 79 ILE A C 1
ATOM 587 O O . ILE A 1 79 ? 3.568 -4.290 -3.135 1.00 78.75 79 ILE A O 1
ATOM 591 N N . ALA A 1 80 ? 1.409 -3.691 -2.957 1.00 78.06 80 ALA A N 1
ATOM 592 C CA . ALA A 1 80 ? 0.924 -4.956 -2.421 1.00 78.06 80 ALA A CA 1
ATOM 593 C C . ALA A 1 80 ? -0.455 -5.295 -3.003 1.00 78.06 80 ALA A C 1
ATOM 595 O O . ALA A 1 80 ? -1.233 -4.399 -3.337 1.00 78.06 80 ALA A O 1
ATOM 596 N N . ASP A 1 81 ? -0.755 -6.588 -3.101 1.00 80.56 81 ASP A N 1
ATOM 597 C CA . ASP A 1 81 ? -2.107 -7.079 -3.365 1.00 80.56 81 ASP A CA 1
ATOM 598 C C . ASP A 1 81 ? -3.004 -6.919 -2.118 1.00 80.56 81 ASP A C 1
ATOM 600 O O . ASP A 1 81 ? -2.581 -6.414 -1.074 1.00 80.56 81 ASP A O 1
ATOM 604 N N . GLU A 1 82 ? -4.272 -7.327 -2.206 1.00 77.62 82 GLU A N 1
ATOM 605 C CA . GLU A 1 82 ? -5.216 -7.183 -1.088 1.00 77.62 82 GLU A CA 1
ATOM 606 C C . GLU A 1 82 ? -4.747 -7.918 0.177 1.00 77.62 82 GLU A C 1
ATOM 608 O O . GLU A 1 82 ? -4.887 -7.397 1.287 1.00 77.62 82 GLU A O 1
ATOM 613 N N . GLN A 1 83 ? -4.152 -9.104 0.010 1.00 78.44 83 GLN A N 1
ATOM 614 C CA . GLN A 1 83 ? -3.624 -9.894 1.121 1.00 78.44 83 GLN A CA 1
ATOM 615 C C . GLN A 1 83 ? -2.378 -9.246 1.729 1.00 78.44 83 GLN A C 1
ATOM 617 O O . GLN A 1 83 ? -2.245 -9.175 2.952 1.00 78.44 83 GLN A O 1
ATOM 622 N N . GLY A 1 84 ? -1.468 -8.751 0.894 1.00 81.31 84 GLY A N 1
ATOM 623 C CA . GLY A 1 84 ? -0.265 -8.041 1.302 1.00 81.31 84 GLY A CA 1
ATOM 624 C C . GLY A 1 84 ? -0.600 -6.751 2.040 1.00 81.31 84 GLY A C 1
ATOM 625 O O . GLY A 1 84 ? -0.009 -6.486 3.087 1.00 81.31 84 GLY A O 1
ATOM 626 N N . ARG A 1 85 ? -1.616 -6.009 1.579 1.00 84.19 85 ARG A N 1
ATOM 627 C CA . ARG A 1 85 ? -2.159 -4.852 2.302 1.00 84.19 85 ARG A CA 1
ATOM 628 C C . ARG A 1 85 ? -2.595 -5.254 3.709 1.00 84.19 85 ARG A C 1
ATOM 630 O O . ARG A 1 85 ? -2.149 -4.641 4.673 1.00 84.19 85 ARG A O 1
ATOM 637 N N . GLU A 1 86 ? -3.412 -6.296 3.848 1.00 83.75 86 GLU A N 1
ATOM 638 C CA . GLU A 1 86 ? -3.890 -6.746 5.162 1.00 83.75 86 GLU A CA 1
ATOM 639 C C . GLU A 1 86 ? -2.734 -7.174 6.082 1.00 83.75 86 GLU A C 1
ATOM 641 O O . GLU A 1 86 ? -2.698 -6.784 7.249 1.00 83.75 86 GLU A O 1
ATOM 646 N N . ARG A 1 87 ? -1.730 -7.889 5.559 1.00 85.62 87 ARG A N 1
ATOM 647 C CA . ARG A 1 87 ? -0.532 -8.270 6.331 1.00 85.62 87 ARG A CA 1
ATOM 648 C C . ARG A 1 87 ? 0.260 -7.060 6.822 1.00 85.62 87 ARG A C 1
ATOM 650 O O . ARG A 1 87 ? 0.704 -7.057 7.968 1.00 85.62 87 ARG A O 1
ATOM 657 N N . ILE A 1 88 ? 0.405 -6.025 5.993 1.00 84.75 88 ILE A N 1
ATOM 658 C CA . ILE A 1 88 ? 1.055 -4.765 6.384 1.00 84.75 88 ILE A CA 1
ATOM 659 C C . ILE A 1 88 ? 0.267 -4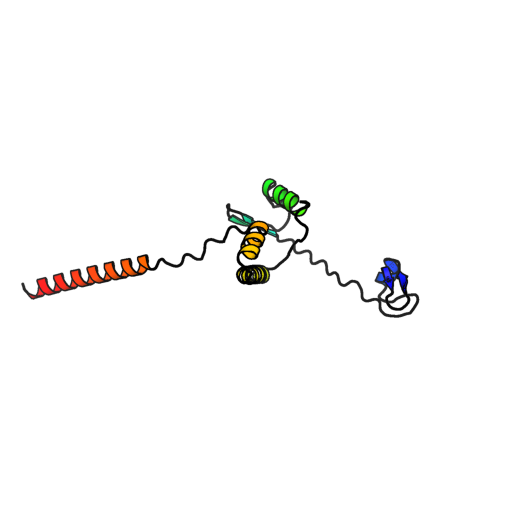.104 7.518 1.00 84.75 88 ILE A C 1
ATOM 661 O O . ILE A 1 88 ? 0.844 -3.730 8.539 1.00 84.75 88 ILE A O 1
ATOM 665 N N . PHE A 1 89 ? -1.058 -4.016 7.391 1.00 84.75 89 PHE A N 1
ATOM 666 C CA . PHE A 1 89 ? -1.906 -3.456 8.444 1.00 84.75 89 PHE A CA 1
ATOM 667 C C . PHE A 1 89 ? -1.829 -4.257 9.749 1.00 84.75 89 PHE A C 1
ATOM 669 O O . PHE A 1 89 ? -1.755 -3.662 10.827 1.00 84.75 89 PHE A O 1
ATOM 676 N N . GLN A 1 90 ? -1.802 -5.588 9.678 1.00 86.31 90 GLN A N 1
ATOM 677 C CA . GLN A 1 90 ? -1.633 -6.447 10.851 1.00 86.31 90 GLN A CA 1
ATOM 678 C C . GLN A 1 90 ? -0.271 -6.245 11.519 1.00 86.31 90 GLN A C 1
ATOM 680 O O . GLN A 1 90 ? -0.217 -6.088 12.739 1.00 86.31 90 GLN A O 1
ATOM 685 N N . ALA A 1 91 ? 0.808 -6.160 10.736 1.00 85.75 91 ALA A N 1
ATOM 686 C CA . ALA A 1 91 ? 2.139 -5.863 11.256 1.00 85.75 91 ALA A CA 1
ATOM 687 C C . ALA A 1 91 ? 2.176 -4.503 11.971 1.00 85.75 91 ALA A C 1
ATOM 689 O O . ALA A 1 91 ? 2.737 -4.395 13.060 1.00 85.75 91 ALA A O 1
ATOM 690 N N . ILE A 1 92 ? 1.503 -3.482 11.426 1.00 86.06 92 ILE A N 1
ATOM 691 C CA . ILE A 1 92 ? 1.443 -2.155 12.057 1.00 86.06 92 ILE A CA 1
ATOM 692 C C . ILE A 1 92 ? 0.631 -2.174 13.356 1.00 86.06 92 ILE A C 1
ATOM 694 O O . ILE A 1 92 ? 0.976 -1.469 14.303 1.00 86.06 92 ILE A O 1
ATOM 698 N N . ARG A 1 93 ? -0.422 -2.996 13.449 1.00 82.88 93 ARG A N 1
ATOM 699 C CA . ARG A 1 93 ? -1.181 -3.172 14.701 1.00 82.88 93 ARG A CA 1
ATOM 700 C C . ARG A 1 93 ? -0.359 -3.809 15.822 1.00 82.88 93 ARG A C 1
ATOM 702 O O . ARG A 1 93 ? -0.680 -3.577 16.982 1.00 82.88 93 ARG A O 1
ATOM 709 N N . GLY A 1 94 ? 0.674 -4.580 15.484 1.00 84.19 94 GLY A N 1
ATOM 710 C CA . GLY A 1 94 ? 1.610 -5.165 16.447 1.00 84.19 94 GLY A CA 1
ATOM 711 C C . GLY A 1 94 ? 2.726 -4.219 16.907 1.00 84.19 94 GLY A C 1
ATOM 712 O O . GLY A 1 94 ? 3.502 -4.592 17.784 1.00 84.19 94 GLY A O 1
ATOM 713 N N . LEU A 1 95 ? 2.837 -3.014 16.333 1.00 86.38 95 LEU A N 1
ATOM 714 C CA . LEU A 1 95 ? 3.878 -2.052 16.697 1.00 86.38 95 LEU A CA 1
ATOM 715 C C . LEU A 1 95 ? 3.547 -1.299 17.996 1.00 86.38 95 LEU A C 1
ATOM 717 O O . LEU A 1 95 ? 2.377 -1.107 18.330 1.00 86.38 95 LEU A O 1
ATOM 721 N N . PRO A 1 96 ? 4.571 -0.780 18.700 1.00 88.25 96 PRO A N 1
ATOM 722 C CA . PRO A 1 96 ? 4.375 0.113 19.834 1.00 88.25 96 PRO A CA 1
ATOM 723 C C . PRO A 1 96 ? 3.464 1.309 19.483 1.00 88.25 96 PRO A C 1
ATOM 725 O O . PRO A 1 96 ? 3.606 1.880 18.394 1.00 88.25 96 PRO A O 1
ATOM 728 N N . PRO A 1 97 ? 2.606 1.781 20.412 1.00 83.69 97 PRO A N 1
ATOM 729 C CA . PRO A 1 97 ? 1.633 2.852 20.166 1.00 83.69 97 PRO A CA 1
ATOM 730 C C . PRO A 1 97 ? 2.169 4.130 19.487 1.00 83.69 97 PRO A C 1
ATOM 732 O O . PRO A 1 97 ? 1.468 4.671 18.626 1.00 83.69 97 PRO A O 1
ATOM 735 N N . PRO A 1 98 ? 3.373 4.654 19.812 1.00 82.75 98 PRO A N 1
ATOM 736 C CA . PRO A 1 98 ? 3.881 5.855 19.145 1.00 82.75 98 PRO A CA 1
ATOM 737 C C . PRO A 1 98 ? 4.253 5.603 17.677 1.00 82.75 98 PRO A C 1
ATOM 739 O O . PRO A 1 98 ? 4.003 6.452 16.823 1.00 82.75 98 PRO A O 1
ATOM 742 N N . LEU A 1 99 ? 4.795 4.422 17.366 1.00 81.38 99 LEU A N 1
ATOM 743 C CA . LEU A 1 99 ? 5.150 4.029 16.001 1.00 81.38 99 LEU A CA 1
ATOM 744 C C . LEU A 1 99 ? 3.907 3.707 15.175 1.00 81.38 99 LEU A C 1
ATOM 746 O O . LEU A 1 99 ? 3.814 4.111 14.018 1.00 81.38 99 LEU A O 1
ATOM 750 N N . GLN A 1 100 ? 2.921 3.065 15.797 1.00 83.75 100 GLN A N 1
ATOM 751 C CA . GLN A 1 100 ? 1.633 2.784 15.179 1.00 83.75 100 GLN A CA 1
ATOM 752 C C . GLN A 1 100 ? 0.921 4.072 14.746 1.00 83.75 100 GLN A C 1
ATOM 754 O O . GLN A 1 100 ? 0.502 4.178 13.596 1.00 83.75 100 GLN A O 1
ATOM 759 N N . LYS A 1 101 ? 0.821 5.076 15.632 1.00 80.19 101 LYS A N 1
ATOM 760 C CA . LYS A 1 101 ? 0.198 6.372 15.302 1.00 80.19 101 LYS A CA 1
ATOM 761 C C . LYS A 1 101 ? 0.914 7.074 14.150 1.00 80.19 101 LYS A C 1
ATOM 763 O O . LYS A 1 101 ? 0.255 7.583 13.250 1.00 80.19 101 LYS A O 1
ATOM 768 N N . LYS A 1 102 ? 2.251 7.065 14.163 1.00 81.12 102 LYS A N 1
ATOM 769 C CA . LYS A 1 102 ? 3.068 7.704 13.125 1.00 81.12 102 LYS A CA 1
ATOM 770 C C . LYS A 1 102 ? 2.878 7.032 11.761 1.00 81.12 102 LYS A C 1
ATOM 772 O O . LYS A 1 102 ? 2.649 7.720 10.776 1.00 81.12 102 LYS A O 1
ATOM 777 N N . LEU A 1 103 ? 2.899 5.701 11.709 1.00 78.81 103 LEU A N 1
ATOM 778 C CA . LEU A 1 103 ? 2.715 4.945 10.463 1.00 78.81 103 LEU A CA 1
ATOM 779 C C . LEU A 1 103 ? 1.281 5.016 9.930 1.00 78.81 103 LEU A C 1
ATOM 781 O O . LEU A 1 103 ? 1.089 5.149 8.727 1.00 78.81 103 LEU A O 1
ATOM 785 N N . MET A 1 104 ? 0.274 4.978 10.804 1.00 75.62 104 MET A N 1
ATOM 786 C CA . MET A 1 104 ? -1.128 5.135 10.399 1.00 75.62 104 MET A CA 1
ATOM 787 C C . MET A 1 104 ? -1.417 6.533 9.843 1.00 75.62 104 MET A C 1
ATOM 789 O O . MET A 1 104 ? -2.165 6.649 8.874 1.00 75.62 104 MET A O 1
ATOM 793 N N . ALA A 1 105 ? -0.791 7.574 10.404 1.00 72.75 105 ALA A N 1
ATOM 794 C CA . ALA A 1 105 ? -0.880 8.932 9.872 1.00 72.75 105 ALA A CA 1
ATOM 795 C C . ALA A 1 105 ? -0.239 9.049 8.477 1.00 72.75 105 ALA A C 1
ATOM 797 O O . ALA A 1 105 ? -0.824 9.662 7.590 1.00 72.75 105 ALA A O 1
ATOM 798 N N . VAL A 1 106 ? 0.923 8.418 8.266 1.00 68.44 106 VAL A N 1
ATOM 799 C CA . VAL A 1 106 ? 1.630 8.425 6.970 1.00 68.44 106 VAL A CA 1
ATOM 800 C C . VAL A 1 106 ? 0.879 7.637 5.899 1.00 68.44 106 VAL A C 1
ATOM 802 O O . VAL A 1 106 ? 0.807 8.065 4.753 1.00 68.44 106 VAL A O 1
ATOM 805 N N . LEU A 1 107 ? 0.277 6.502 6.254 1.00 69.94 107 LEU A N 1
ATOM 806 C CA . LEU A 1 107 ? -0.444 5.657 5.298 1.00 69.94 107 LEU A CA 1
ATOM 807 C C . LEU A 1 107 ? -1.786 6.247 4.846 1.00 69.94 107 LEU A C 1
ATOM 809 O O . LEU A 1 107 ? -2.490 5.602 4.070 1.00 69.94 107 LEU A O 1
ATOM 813 N N . GLY A 1 108 ? -2.170 7.431 5.345 1.00 62.84 108 GLY A N 1
ATOM 814 C CA . GLY A 1 108 ? -3.457 8.053 5.030 1.00 62.84 108 GLY A CA 1
ATOM 815 C C . GLY A 1 108 ? -4.636 7.132 5.343 1.00 62.84 108 GLY A C 1
ATOM 816 O O . GLY A 1 108 ? -5.709 7.270 4.756 1.00 62.84 108 GLY A O 1
ATOM 817 N N . ALA A 1 109 ? -4.425 6.156 6.233 1.00 51.34 109 ALA A N 1
ATOM 818 C CA . ALA A 1 109 ? -5.416 5.167 6.575 1.00 51.34 109 ALA A CA 1
ATOM 819 C C . ALA A 1 109 ? -6.468 5.866 7.428 1.00 51.34 109 ALA A C 1
ATOM 821 O O . ALA A 1 109 ? -6.371 5.900 8.655 1.00 51.34 109 ALA A O 1
ATOM 822 N N . ALA A 1 110 ? -7.495 6.416 6.776 1.00 44.88 110 ALA A N 1
ATOM 823 C CA . ALA A 1 110 ? -8.779 6.539 7.433 1.00 44.88 110 ALA A CA 1
ATOM 824 C C . ALA A 1 110 ? -9.086 5.130 7.957 1.00 44.88 110 ALA A C 1
ATOM 826 O O . ALA A 1 110 ? -9.128 4.195 7.148 1.00 44.88 110 ALA A O 1
ATOM 827 N N . PRO A 1 111 ? -9.182 4.925 9.284 1.00 43.41 111 PRO A N 1
ATOM 828 C CA . PRO A 1 111 ? -9.529 3.623 9.814 1.00 43.41 111 PRO A CA 1
ATOM 829 C C . PRO A 1 111 ? -10.804 3.201 9.096 1.00 43.41 111 PRO A C 1
ATOM 831 O O . PRO A 1 111 ? -11.821 3.888 9.196 1.00 43.41 111 PRO A O 1
ATOM 834 N N . SER A 1 112 ? -10.737 2.109 8.326 1.00 43.41 112 SER A N 1
ATOM 835 C CA . SER A 1 112 ? -11.943 1.453 7.835 1.00 43.41 112 SER A CA 1
ATOM 836 C C . SER A 1 112 ? -12.858 1.334 9.049 1.00 43.41 112 SER A C 1
ATOM 838 O O . SER A 1 112 ? -12.361 0.839 10.076 1.00 43.41 112 SER A O 1
ATOM 840 N N . PRO A 1 113 ? -14.107 1.840 8.995 1.00 46.09 113 PRO A N 1
ATOM 841 C CA . PRO A 1 113 ? -14.988 1.783 10.146 1.00 46.09 113 PRO A CA 1
ATOM 842 C C . PRO A 1 113 ? -14.938 0.342 10.649 1.00 46.09 113 PRO A C 1
ATOM 844 O O . PRO A 1 113 ? -15.059 -0.576 9.827 1.00 46.09 113 PRO A O 1
ATOM 847 N N . PRO A 1 114 ? -14.616 0.121 11.939 1.00 50.12 114 PRO A N 1
ATOM 848 C CA . PRO A 1 114 ? -14.518 -1.231 12.463 1.00 50.12 114 PRO A CA 1
ATOM 849 C C . PRO A 1 114 ? -15.786 -1.973 12.039 1.00 50.12 114 PRO A C 1
ATOM 851 O O . PRO A 1 114 ? -16.850 -1.341 12.062 1.00 50.12 114 PRO A O 1
ATOM 854 N N . PRO A 1 115 ? -15.702 -3.259 11.629 1.00 42.78 115 PRO A N 1
ATOM 855 C CA . PRO A 1 115 ? -16.904 -4.025 11.335 1.00 42.78 115 PRO A CA 1
ATOM 856 C C . PRO A 1 115 ? -17.832 -3.795 12.512 1.00 42.78 115 PRO A C 1
ATOM 858 O O . PRO A 1 115 ? -17.408 -3.966 13.661 1.00 42.78 115 PRO A O 1
ATOM 861 N N . SER A 1 116 ? -19.014 -3.257 12.219 1.00 47.72 116 SER A N 1
ATOM 862 C CA . SER A 1 116 ? -19.995 -2.838 13.203 1.00 47.72 116 SER A CA 1
ATOM 863 C C . SER A 1 116 ? -20.291 -4.047 14.071 1.00 47.72 116 SER A C 1
ATOM 865 O O . SER A 1 116 ? -21.104 -4.902 13.734 1.00 47.72 116 SER A O 1
ATOM 867 N N . ARG A 1 117 ? -19.560 -4.165 15.184 1.00 49.84 117 ARG A N 1
ATOM 868 C CA . ARG A 1 117 ? -19.839 -5.160 16.206 1.00 49.84 117 ARG A CA 1
ATOM 869 C C . ARG A 1 117 ? -21.260 -4.829 16.629 1.00 49.84 117 ARG A C 1
ATOM 871 O O . ARG A 1 117 ? -21.460 -3.708 17.110 1.00 49.84 117 ARG A O 1
ATOM 878 N N . PRO A 1 118 ? -22.243 -5.715 16.393 1.00 46.59 118 PRO A N 1
ATOM 879 C CA . PRO A 1 118 ? -23.602 -5.443 16.818 1.00 46.59 118 PRO A CA 1
ATOM 880 C C . PRO A 1 118 ? -23.514 -5.135 18.305 1.00 46.59 118 PRO A C 1
ATOM 882 O O . PRO A 1 118 ? -22.972 -5.923 19.086 1.00 46.59 118 PRO A O 1
ATOM 885 N N . SER A 1 119 ? -23.896 -3.911 18.673 1.00 48.22 119 SER A N 1
ATOM 886 C CA . SER A 1 119 ? -23.696 -3.456 20.037 1.00 48.22 119 SER A CA 1
ATOM 887 C C . SER A 1 119 ? -24.463 -4.415 20.943 1.00 48.22 119 SER A C 1
ATOM 889 O O . SER A 1 119 ? -25.610 -4.775 20.667 1.00 48.22 119 SER A O 1
ATOM 891 N N . ARG A 1 120 ? -23.805 -4.877 22.012 1.00 56.56 120 ARG A N 1
ATOM 892 C CA . ARG A 1 120 ? -24.360 -5.823 22.998 1.00 56.56 120 ARG A CA 1
ATOM 893 C C . ARG A 1 120 ? -25.758 -5.396 23.482 1.00 56.56 120 ARG A C 1
ATOM 895 O O . ARG A 1 120 ? -26.577 -6.234 23.839 1.00 56.56 120 ARG A O 1
ATOM 902 N N . ASN A 1 121 ? -26.046 -4.099 23.396 1.00 60.62 121 ASN A N 1
ATOM 903 C CA . ASN A 1 121 ? -27.309 -3.466 23.748 1.00 60.62 121 ASN A CA 1
ATOM 904 C C . ASN A 1 121 ? -28.470 -3.820 22.794 1.00 60.62 121 ASN A C 1
ATOM 906 O O . ASN A 1 121 ? -29.599 -3.946 23.261 1.00 60.62 121 ASN A O 1
ATOM 910 N N . VAL A 1 122 ? -28.229 -4.060 21.495 1.00 63.41 122 VAL A N 1
ATOM 911 C CA . VAL A 1 122 ? -29.291 -4.466 20.543 1.00 63.41 122 VAL A CA 1
ATOM 912 C C . VAL A 1 122 ? -29.761 -5.897 20.813 1.00 63.41 122 VAL A C 1
ATOM 914 O O . VAL A 1 122 ? -30.949 -6.192 20.689 1.00 63.41 122 VAL A O 1
ATOM 917 N N . HIS A 1 123 ? -28.856 -6.789 21.228 1.00 64.94 123 HIS A N 1
ATOM 918 C CA . HIS A 1 123 ? -29.224 -8.154 21.614 1.00 64.94 123 HIS A CA 1
ATOM 919 C C . HIS A 1 123 ? -30.063 -8.177 22.897 1.00 64.94 123 HIS A C 1
ATOM 921 O O . HIS A 1 123 ? -31.068 -8.881 22.941 1.00 64.94 123 HIS A O 1
ATOM 927 N N . ILE A 1 124 ? -29.716 -7.360 23.897 1.00 71.19 124 ILE A N 1
ATOM 928 C CA . ILE A 1 124 ? -30.495 -7.242 25.142 1.00 71.19 124 ILE A CA 1
ATOM 929 C C . ILE A 1 124 ? -31.898 -6.682 24.853 1.00 71.19 124 ILE A C 1
ATOM 931 O O . ILE A 1 124 ? -32.883 -7.227 25.346 1.00 71.19 124 ILE A O 1
ATOM 935 N N . LEU A 1 125 ? -32.012 -5.661 23.993 1.00 78.31 125 LEU A N 1
ATOM 936 C CA . LEU A 1 125 ? -33.308 -5.089 23.606 1.00 78.31 125 LEU A CA 1
ATOM 937 C C . LEU A 1 125 ? -34.194 -6.099 22.853 1.00 78.31 125 LEU A C 1
ATOM 939 O O . LEU A 1 125 ? -35.392 -6.189 23.117 1.00 78.31 125 LEU A O 1
ATOM 943 N N . ARG A 1 126 ? -33.610 -6.898 21.948 1.00 71.75 126 ARG A N 1
ATOM 944 C CA . ARG A 1 126 ? -34.333 -7.958 21.223 1.00 71.75 126 ARG A CA 1
ATOM 945 C C . ARG A 1 126 ? -34.826 -9.073 22.148 1.00 71.75 126 ARG A C 1
ATOM 947 O O . ARG A 1 126 ? -35.949 -9.536 21.974 1.00 71.75 126 ARG A O 1
ATOM 954 N N . ILE A 1 127 ? -34.025 -9.471 23.139 1.00 78.19 127 ILE A N 1
ATOM 955 C CA . ILE A 1 127 ? -34.429 -10.473 24.139 1.00 78.19 127 ILE A CA 1
ATOM 956 C C . ILE A 1 127 ? -35.562 -9.927 25.021 1.00 78.19 127 ILE A C 1
ATOM 958 O O . ILE A 1 127 ? -36.538 -10.635 25.260 1.00 78.19 127 ILE A O 1
ATOM 962 N N . ALA A 1 128 ? -35.483 -8.662 25.446 1.00 79.44 128 ALA A N 1
ATOM 963 C CA . ALA A 1 128 ? -36.525 -8.034 26.258 1.00 79.44 128 ALA A CA 1
ATOM 964 C C . ALA A 1 128 ? -37.875 -7.939 25.520 1.00 79.44 128 ALA A C 1
ATOM 966 O O . ALA A 1 128 ? -38.913 -8.256 26.098 1.00 79.44 128 ALA A O 1
ATOM 967 N N . LEU A 1 129 ? -37.866 -7.573 24.231 1.00 80.56 129 LEU A N 1
ATOM 968 C CA . LEU A 1 129 ? -39.079 -7.535 23.402 1.00 80.56 129 LEU A CA 1
ATOM 969 C C . LEU A 1 129 ? -39.704 -8.925 23.213 1.00 80.56 129 LEU A C 1
ATOM 971 O O . LEU A 1 129 ? -40.922 -9.064 23.309 1.00 80.56 129 LEU A O 1
ATOM 975 N N . ALA A 1 130 ? -38.885 -9.961 22.996 1.00 81.44 130 ALA A N 1
ATOM 976 C CA . ALA A 1 130 ? -39.375 -11.335 22.882 1.00 81.44 130 ALA A CA 1
ATOM 977 C C . ALA A 1 130 ? -39.984 -11.843 24.202 1.00 81.44 130 ALA A C 1
ATOM 979 O O . ALA A 1 130 ? -41.044 -12.470 24.191 1.00 81.44 130 ALA A O 1
ATOM 980 N N . ALA A 1 131 ? -39.363 -11.522 25.341 1.00 81.56 131 ALA A N 1
ATOM 981 C CA . ALA A 1 131 ? -39.884 -11.877 26.660 1.00 81.56 131 ALA A CA 1
ATOM 982 C C . ALA A 1 131 ? -41.218 -11.170 26.967 1.00 81.56 131 ALA A C 1
ATOM 984 O O . ALA A 1 131 ? -42.150 -11.806 27.460 1.00 81.56 131 ALA A O 1
ATOM 985 N N . ALA A 1 132 ? -41.348 -9.886 26.618 1.00 80.31 132 ALA A N 1
ATOM 986 C CA . ALA A 1 132 ? -42.589 -9.132 26.799 1.00 80.31 132 ALA A CA 1
ATOM 987 C C . ALA A 1 132 ? -43.735 -9.681 25.932 1.00 80.31 132 ALA A C 1
ATOM 989 O O . ALA A 1 132 ? -44.858 -9.830 26.417 1.00 80.31 132 ALA A O 1
ATOM 990 N N . ALA A 1 133 ? -43.456 -10.049 24.676 1.00 82.69 133 ALA A N 1
ATOM 991 C CA . ALA A 1 133 ? -44.444 -10.680 23.801 1.00 82.69 133 ALA A CA 1
ATOM 992 C C . ALA A 1 133 ? -44.897 -12.045 24.351 1.00 82.69 133 ALA A C 1
ATOM 994 O O . ALA A 1 133 ? -46.096 -12.314 24.416 1.00 82.69 133 ALA A O 1
ATOM 995 N N . GLY A 1 134 ? -43.956 -12.869 24.826 1.00 81.38 134 GLY A N 1
ATOM 996 C CA . GLY A 1 134 ? -44.264 -14.154 25.459 1.00 81.38 134 GLY A CA 1
ATOM 997 C C . GLY A 1 134 ? -45.128 -14.011 26.716 1.00 81.38 134 GLY A C 1
ATOM 998 O O . GLY A 1 134 ? -46.125 -14.717 26.858 1.00 81.38 134 GLY A O 1
ATOM 999 N N . ALA A 1 135 ? -44.804 -13.052 27.589 1.00 83.50 135 ALA A N 1
ATOM 1000 C CA . ALA A 1 135 ? -45.589 -12.772 28.791 1.00 83.50 135 ALA A CA 1
ATOM 1001 C C . ALA A 1 135 ? -47.006 -12.279 28.454 1.00 83.50 135 ALA A C 1
ATOM 1003 O O . ALA A 1 135 ? -47.964 -12.692 29.101 1.00 83.50 135 ALA A O 1
ATOM 1004 N N . SER A 1 136 ? -47.146 -11.460 27.406 1.00 80.50 136 SER A N 1
ATOM 1005 C CA . SER A 1 136 ? -48.442 -10.958 26.926 1.00 80.50 136 SER A CA 1
ATOM 1006 C C . SER A 1 136 ? -49.338 -12.091 26.413 1.00 80.50 136 SER A C 1
ATOM 1008 O O . SER A 1 136 ? -50.516 -12.158 26.758 1.00 80.50 136 SER A O 1
ATOM 1010 N N . VAL A 1 137 ? -48.777 -13.018 25.628 1.00 88.75 137 VAL A N 1
ATOM 1011 C CA . VAL A 1 137 ? -49.505 -14.188 25.108 1.00 88.75 137 VAL A CA 1
ATOM 1012 C C . VAL A 1 137 ? -49.877 -15.153 26.236 1.00 88.75 137 VAL A C 1
ATOM 1014 O O . VAL A 1 137 ? -51.005 -15.639 26.273 1.00 88.75 137 VAL A O 1
ATOM 1017 N N . ALA A 1 138 ? -48.975 -15.392 27.192 1.00 86.81 138 ALA A N 1
ATOM 1018 C CA . ALA A 1 138 ? -49.260 -16.240 28.348 1.00 86.81 138 ALA A CA 1
ATOM 1019 C C . ALA A 1 138 ? -50.385 -15.664 29.226 1.00 86.81 138 ALA A C 1
ATOM 1021 O O . ALA A 1 138 ? -51.259 -16.411 29.660 1.00 86.81 138 ALA A O 1
ATOM 1022 N N . LEU A 1 139 ? -50.405 -14.341 29.436 1.00 88.44 139 LEU A N 1
ATOM 1023 C CA . LEU A 1 139 ? -51.474 -13.649 30.165 1.00 88.44 139 LEU A CA 1
ATOM 1024 C C . LEU A 1 139 ? -52.825 -13.750 29.447 1.00 88.44 139 LEU A C 1
ATOM 1026 O O . LEU A 1 139 ? -53.834 -13.996 30.102 1.00 88.44 139 LEU A O 1
ATOM 1030 N N . LEU A 1 140 ? -52.850 -13.612 28.118 1.00 88.19 140 LEU A N 1
ATOM 1031 C CA . LEU A 1 140 ? -54.070 -13.782 27.319 1.00 88.19 140 LEU A CA 1
ATOM 1032 C C . LEU A 1 140 ? -54.601 -15.219 27.370 1.00 88.19 140 LEU A C 1
ATOM 1034 O O . LEU A 1 140 ? -55.805 -15.417 27.522 1.00 88.19 140 LEU A O 1
ATOM 1038 N N . LEU A 1 141 ? -53.715 -16.215 27.291 1.00 87.81 141 LEU A N 1
ATOM 1039 C CA . LEU A 1 141 ? -54.093 -17.624 27.405 1.00 87.81 141 LEU A CA 1
ATOM 1040 C C . LEU A 1 141 ? -54.636 -17.955 28.800 1.00 87.81 141 LEU A C 1
ATOM 1042 O O . LEU A 1 141 ? -55.659 -18.624 28.902 1.00 87.81 141 LEU A O 1
ATOM 1046 N N . LEU A 1 142 ? -54.008 -17.440 29.862 1.00 90.12 142 LEU A N 1
ATOM 1047 C CA . LEU A 1 142 ? -54.506 -17.571 31.237 1.00 90.12 142 LEU A CA 1
ATOM 1048 C C . LEU A 1 142 ? -55.870 -16.901 31.423 1.00 90.12 142 LEU A C 1
ATOM 1050 O O . LEU A 1 142 ? -56.751 -17.479 32.055 1.00 90.12 142 LEU A O 1
ATOM 1054 N N . TRP A 1 143 ? -56.064 -15.712 30.849 1.00 85.56 143 TRP A N 1
ATOM 1055 C CA . TRP A 1 143 ? -57.334 -14.990 30.921 1.00 85.56 143 TRP A CA 1
ATOM 1056 C C . TRP A 1 143 ? -58.458 -15.705 30.158 1.00 85.56 143 TRP A C 1
ATOM 1058 O O . TRP A 1 143 ? -59.588 -15.744 30.635 1.00 85.56 143 TRP A O 1
ATOM 1068 N N . MET A 1 144 ? -58.148 -16.326 29.014 1.00 86.75 144 MET A N 1
ATOM 1069 C CA . MET A 1 144 ? -59.092 -17.175 28.274 1.00 86.75 144 MET A CA 1
ATOM 1070 C C . MET A 1 144 ? -59.444 -18.474 29.003 1.00 86.75 144 MET A C 1
ATOM 1072 O O . MET A 1 144 ? -60.530 -18.995 28.793 1.00 86.75 144 MET A O 1
ATOM 1076 N N . TRP A 1 145 ? -58.544 -19.019 29.823 1.00 83.06 145 TRP A N 1
ATOM 1077 C CA . TRP A 1 145 ? -58.784 -20.278 30.537 1.00 83.06 145 TRP A CA 1
ATOM 1078 C C . TRP A 1 145 ? -59.638 -20.108 31.801 1.00 83.06 145 TRP A C 1
ATOM 1080 O O . TRP A 1 145 ? -60.250 -21.066 32.261 1.00 83.06 145 TRP A O 1
ATOM 1090 N N . PHE A 1 146 ? -59.668 -18.901 32.372 1.00 78.88 146 PHE A N 1
ATOM 1091 C CA . PHE A 1 146 ? -60.362 -18.590 33.628 1.00 78.88 146 PHE A CA 1
ATOM 1092 C C . PHE A 1 146 ? -61.760 -17.967 33.450 1.00 78.88 146 PHE A C 1
ATOM 1094 O O . PHE A 1 146 ? -62.362 -17.540 34.437 1.00 78.88 146 PHE A O 1
ATOM 1101 N N . ARG A 1 147 ? -62.267 -17.884 32.216 1.00 71.12 147 ARG A N 1
ATOM 1102 C CA . ARG A 1 147 ? -63.556 -17.276 31.860 1.00 71.12 147 ARG A CA 1
ATOM 1103 C C . ARG A 1 147 ? -64.482 -18.292 31.215 1.00 71.12 147 ARG A C 1
ATOM 1105 O O . ARG A 1 147 ? -65.684 -18.230 31.548 1.00 71.12 147 ARG A O 1
#

Sequence (147 aa):
MKCRNCGRNLTSAEAAGGRCPHCGRALEPASGSVLKTLSVRVASAEGDRVYHSLDEIPPETRQKLRQALNSPEAETIIIADEQGRERIFQAIRGLPPPLQKKLMAVLGAAPSPPPSRPSRNVHILRIALAAAAGASVALLLLWMWFR